Protein AF-A0A1M3FFR6-F1 (afdb_monomer_lite)

Radius of gyration: 24.81 Å; chains: 1; bounding box: 78×22×63 Å

Foldseek 3Di:
DPDPPVVPPVVVVVVVVVVVVVVVVVVVCVLFAKDKDKDDFLAWEADPQLFKIKTKDWFAPQKDAKEKDFPDDDPAETEIIIMIIHGRDDGPGGGDIHIDMDGDPDRCPNHFYAYPVRHTRYYDNDPVRCVVCVVSRPPPPD

Secondary structure (DSSP, 8-state):
--SSSTHHHHHHHHHHHHHHHHHHHHHHHHHTSPEEEEE--SEEEE-TTS-EEEEEEEE-TTPEEEEEEEEEE-SSEEEEEEEEEEPSS--S---EEEEEEEE-SS--TTPEEE-TT-PBPPB-S-HHHHHHSGGGGTTT--

Structure (mmCIF, N/CA/C/O backbone):
data_AF-A0A1M3FFR6-F1
#
_entry.id   AF-A0A1M3FFR6-F1
#
loop_
_atom_site.g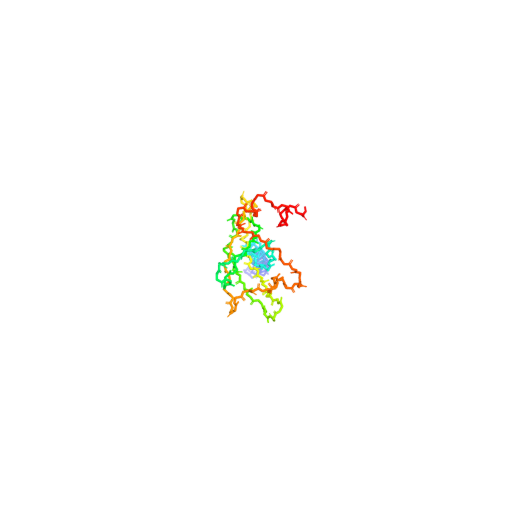roup_PDB
_atom_site.id
_atom_site.type_symbol
_atom_site.label_atom_id
_atom_site.label_alt_id
_atom_site.label_comp_id
_atom_site.label_asym_id
_atom_site.label_entity_id
_atom_site.label_seq_id
_atom_site.pdbx_PDB_ins_code
_atom_site.Cartn_x
_atom_site.Cartn_y
_atom_site.Cartn_z
_atom_site.occupancy
_atom_site.B_iso_or_equiv
_atom_site.auth_seq_id
_atom_site.auth_comp_id
_atom_site.auth_asym_id
_atom_site.auth_atom_id
_atom_site.pdbx_PDB_model_num
ATOM 1 N N . MET A 1 1 ? 61.812 -4.094 -43.344 1.00 48.12 1 MET A N 1
ATOM 2 C CA . MET A 1 1 ? 61.531 -3.435 -42.048 1.00 48.12 1 MET A CA 1
ATOM 3 C C . MET A 1 1 ? 60.168 -2.756 -42.155 1.00 48.12 1 MET A C 1
ATOM 5 O O . MET A 1 1 ? 60.128 -1.572 -42.420 1.00 48.12 1 MET A O 1
ATOM 9 N N . GLU A 1 2 ? 59.050 -3.478 -42.028 1.00 54.50 2 GLU A N 1
ATOM 10 C CA . GLU A 1 2 ? 57.728 -2.882 -42.350 1.00 54.50 2 GLU A CA 1
ATOM 11 C C . GLU A 1 2 ? 56.556 -3.431 -41.520 1.00 54.50 2 GLU A C 1
ATOM 13 O O . GLU A 1 2 ? 55.398 -3.183 -41.817 1.00 54.50 2 GLU A O 1
ATOM 18 N N . ALA A 1 3 ? 56.827 -4.152 -40.428 1.00 52.66 3 ALA A N 1
ATOM 19 C CA . ALA A 1 3 ? 55.771 -4.784 -39.626 1.00 52.66 3 ALA A CA 1
ATOM 20 C C . ALA A 1 3 ? 55.415 -4.031 -38.326 1.00 52.66 3 ALA A C 1
ATOM 22 O O . ALA A 1 3 ? 54.527 -4.454 -37.590 1.00 52.66 3 ALA A O 1
ATOM 23 N N . ARG A 1 4 ? 56.104 -2.928 -37.990 1.00 55.12 4 ARG A N 1
ATOM 24 C CA . ARG A 1 4 ? 55.929 -2.248 -36.684 1.00 55.12 4 ARG A CA 1
ATOM 25 C C . ARG A 1 4 ? 54.933 -1.083 -36.691 1.00 55.12 4 ARG A C 1
ATOM 27 O O . ARG A 1 4 ? 54.521 -0.656 -35.614 1.00 55.12 4 ARG A O 1
ATOM 34 N N . THR A 1 5 ? 54.513 -0.596 -37.857 1.00 53.06 5 THR A N 1
ATOM 35 C CA . THR A 1 5 ? 53.685 0.620 -37.960 1.00 53.06 5 THR A CA 1
ATOM 36 C C . THR A 1 5 ? 52.185 0.329 -37.839 1.00 53.06 5 THR A C 1
ATOM 38 O O . THR A 1 5 ? 51.467 1.092 -37.199 1.00 53.06 5 THR A O 1
ATOM 41 N N . ALA A 1 6 ? 51.713 -0.827 -38.320 1.00 51.66 6 ALA A N 1
ATOM 42 C CA . ALA A 1 6 ? 50.296 -1.213 -38.250 1.00 51.66 6 ALA A CA 1
ATOM 43 C C . ALA A 1 6 ? 49.781 -1.433 -36.810 1.00 51.66 6 ALA A C 1
ATOM 45 O O . ALA A 1 6 ? 48.597 -1.269 -36.524 1.00 51.66 6 ALA A O 1
ATOM 46 N N . ARG A 1 7 ? 50.676 -1.755 -35.866 1.00 51.31 7 ARG A N 1
ATOM 47 C CA . ARG A 1 7 ? 50.317 -2.046 -34.467 1.00 51.31 7 ARG A CA 1
ATOM 48 C C . ARG A 1 7 ? 50.012 -0.802 -33.626 1.00 51.31 7 ARG A C 1
ATOM 50 O O . ARG A 1 7 ? 49.394 -0.936 -32.577 1.00 51.31 7 ARG A O 1
ATOM 57 N N . ARG A 1 8 ? 50.436 0.396 -34.054 1.00 54.03 8 ARG A N 1
ATOM 58 C CA . ARG A 1 8 ? 50.306 1.630 -33.251 1.00 54.03 8 ARG A CA 1
ATOM 59 C C . ARG A 1 8 ? 48.961 2.347 -33.411 1.00 54.03 8 ARG A C 1
ATOM 61 O O . ARG A 1 8 ? 48.589 3.100 -32.521 1.00 54.03 8 ARG A O 1
ATOM 68 N N . VAL A 1 9 ? 48.217 2.079 -34.486 1.00 54.66 9 VAL A N 1
ATOM 69 C CA . VAL A 1 9 ? 46.914 2.725 -34.763 1.00 54.66 9 VAL A CA 1
ATOM 70 C C . VAL A 1 9 ? 45.723 1.829 -34.393 1.00 54.66 9 VAL A C 1
ATOM 72 O O . VAL A 1 9 ? 44.650 2.328 -34.073 1.00 54.66 9 VAL A O 1
ATOM 75 N N . ALA A 1 10 ? 45.905 0.507 -34.340 1.00 58.41 10 ALA A N 1
ATOM 76 C CA . ALA A 1 10 ? 44.823 -0.427 -34.006 1.00 58.41 10 ALA A CA 1
ATOM 77 C C . ALA A 1 10 ? 44.393 -0.377 -32.524 1.00 58.41 10 ALA A C 1
ATOM 79 O O . ALA A 1 10 ? 43.218 -0.549 -32.210 1.00 58.41 10 ALA A O 1
ATOM 80 N N . ILE A 1 11 ? 45.334 -0.111 -31.611 1.00 61.62 11 ILE A N 1
ATOM 81 C CA . ILE A 1 11 ? 45.085 -0.069 -30.161 1.00 61.62 11 ILE A CA 1
ATOM 82 C C . ILE A 1 11 ? 44.101 1.052 -29.761 1.00 61.62 11 ILE A C 1
ATOM 84 O O . ILE A 1 11 ? 43.148 0.748 -29.042 1.00 61.62 11 ILE A O 1
ATOM 88 N N . PRO A 1 12 ? 44.245 2.316 -30.216 1.00 74.00 12 PRO A N 1
ATOM 89 C CA . PRO A 1 12 ? 43.303 3.370 -29.835 1.00 74.00 12 PRO A CA 1
ATOM 90 C C . PRO A 1 12 ? 41.895 3.148 -30.402 1.00 74.00 12 PRO A C 1
ATOM 92 O O . PRO A 1 12 ? 40.921 3.401 -29.701 1.00 74.00 12 PRO A O 1
ATOM 95 N N . VAL A 1 13 ? 41.761 2.619 -31.624 1.00 77.19 13 VAL A N 1
ATOM 96 C CA . VAL A 1 13 ? 40.439 2.349 -32.220 1.00 77.19 13 VAL A CA 1
ATOM 97 C C . VAL A 1 13 ? 39.713 1.235 -31.465 1.00 77.19 13 VAL A C 1
ATOM 99 O O . VAL A 1 13 ? 38.544 1.393 -31.119 1.00 77.19 13 VAL A O 1
ATOM 102 N N . ALA A 1 14 ? 40.406 0.138 -31.142 1.00 81.88 14 ALA A N 1
ATOM 103 C CA . ALA A 1 14 ? 39.824 -0.948 -30.356 1.00 81.88 14 ALA A CA 1
ATOM 104 C C . ALA A 1 14 ? 39.381 -0.478 -28.957 1.00 81.88 14 ALA A C 1
ATOM 106 O O . ALA A 1 14 ? 38.317 -0.880 -28.490 1.00 81.88 14 ALA A O 1
ATOM 107 N N . LEU A 1 15 ? 40.147 0.415 -28.315 1.00 86.31 15 LEU A N 1
ATOM 108 C CA . LEU A 1 15 ? 39.775 1.012 -27.027 1.00 86.31 15 LEU A CA 1
ATOM 109 C C . LEU A 1 15 ? 38.537 1.911 -27.127 1.00 86.31 15 LEU A C 1
ATOM 111 O O . LEU A 1 15 ? 37.658 1.813 -26.275 1.00 86.31 15 LEU A O 1
ATOM 115 N N . VAL A 1 16 ? 38.434 2.748 -28.165 1.00 88.38 16 VAL A N 1
ATOM 116 C CA . VAL A 1 16 ? 37.254 3.605 -28.379 1.00 88.38 16 VAL A CA 1
ATOM 117 C C . VAL A 1 16 ? 36.001 2.760 -28.606 1.00 88.38 16 VAL A C 1
ATOM 119 O O . VAL A 1 16 ? 34.967 3.028 -27.997 1.00 88.38 16 VAL A O 1
ATOM 122 N N . VAL A 1 17 ? 36.092 1.706 -29.424 1.00 90.31 17 VAL A N 1
ATOM 123 C CA . VAL A 1 17 ? 34.966 0.789 -29.664 1.00 90.31 17 VAL A CA 1
ATOM 124 C C . VAL A 1 17 ? 34.577 0.048 -28.384 1.00 90.31 17 VAL A C 1
ATOM 126 O O . VAL A 1 17 ? 33.396 0.003 -28.045 1.00 90.31 17 VAL A O 1
ATOM 129 N N . ALA A 1 18 ? 35.546 -0.490 -27.637 1.00 92.38 18 ALA A N 1
ATOM 130 C CA . ALA A 1 18 ? 35.274 -1.177 -26.376 1.00 92.38 18 ALA A CA 1
ATOM 131 C C . ALA A 1 18 ? 34.612 -0.249 -25.344 1.00 92.38 18 ALA A C 1
ATOM 133 O O . ALA A 1 18 ? 33.644 -0.646 -24.696 1.00 92.38 18 ALA A O 1
ATOM 134 N N . LEU A 1 19 ? 35.077 1.001 -25.231 1.00 93.88 19 LEU A N 1
ATOM 135 C CA . LEU A 1 19 ? 34.473 2.001 -24.353 1.00 93.88 19 LEU A CA 1
ATOM 136 C C . LEU A 1 19 ? 33.044 2.345 -24.791 1.00 93.88 19 LEU A C 1
ATOM 138 O O . LEU A 1 19 ? 32.148 2.385 -23.952 1.00 93.88 19 LEU A O 1
ATOM 142 N N . ALA A 1 20 ? 32.807 2.543 -26.090 1.00 92.44 20 ALA A N 1
ATOM 143 C CA . ALA A 1 20 ? 31.473 2.823 -26.619 1.00 92.44 20 ALA A CA 1
ATOM 144 C C . ALA A 1 20 ? 30.491 1.672 -26.343 1.00 92.44 20 ALA A C 1
ATOM 146 O O . ALA A 1 20 ? 29.361 1.918 -25.925 1.00 92.44 20 ALA A O 1
ATOM 147 N N . LEU A 1 21 ? 30.926 0.417 -26.503 1.00 95.38 21 LEU A N 1
ATOM 148 C CA . LEU A 1 21 ? 30.116 -0.758 -26.169 1.00 95.38 21 LEU A CA 1
ATOM 149 C C . LEU A 1 21 ? 29.849 -0.865 -24.664 1.00 95.38 21 LEU A C 1
ATOM 151 O O . LEU A 1 21 ? 28.718 -1.145 -24.273 1.00 95.38 21 LEU A O 1
ATOM 155 N N . ALA A 1 22 ? 30.851 -0.606 -23.819 1.00 93.19 22 ALA A N 1
ATOM 156 C CA . ALA A 1 22 ? 30.684 -0.617 -22.367 1.00 93.19 22 ALA A CA 1
ATOM 157 C C . ALA A 1 22 ? 29.690 0.459 -21.901 1.00 93.19 22 ALA A C 1
ATOM 159 O O . ALA A 1 22 ? 28.788 0.168 -21.116 1.00 93.19 22 ALA A O 1
ATOM 160 N N . LEU A 1 23 ? 29.800 1.682 -22.433 1.00 92.44 23 LEU A N 1
ATOM 161 C CA . LEU A 1 23 ? 28.862 2.771 -22.154 1.00 92.44 23 LEU A CA 1
ATOM 162 C C . LEU A 1 23 ? 27.458 2.463 -22.686 1.00 92.44 23 LEU A C 1
ATOM 164 O O . LEU A 1 23 ? 26.477 2.710 -21.989 1.00 92.44 23 LEU A O 1
ATOM 168 N N . GLY A 1 24 ? 27.354 1.880 -23.883 1.00 90.12 24 GLY A N 1
ATOM 169 C CA . GLY A 1 24 ? 26.084 1.451 -24.467 1.00 90.12 24 GLY A CA 1
ATOM 170 C C . GLY A 1 24 ? 25.389 0.377 -23.629 1.00 90.12 24 GLY A C 1
ATOM 171 O O . GLY A 1 24 ? 24.209 0.513 -23.311 1.00 90.12 24 GLY A O 1
ATOM 172 N N . ALA A 1 25 ? 26.123 -0.655 -23.205 1.00 90.25 25 ALA A N 1
ATOM 173 C CA . ALA A 1 25 ? 25.610 -1.707 -22.330 1.00 90.25 25 ALA A CA 1
ATOM 174 C C . ALA A 1 25 ? 25.190 -1.157 -20.958 1.00 90.25 25 ALA A C 1
ATOM 176 O O . ALA A 1 25 ? 24.125 -1.512 -20.453 1.00 90.25 25 ALA A O 1
ATOM 177 N N . TRP A 1 26 ? 25.984 -0.249 -20.382 1.00 88.56 26 TRP A N 1
ATOM 178 C CA . TRP A 1 26 ? 25.660 0.426 -19.127 1.00 88.56 26 TRP A CA 1
ATOM 179 C C . TRP A 1 26 ? 24.380 1.265 -19.248 1.00 88.56 26 TRP A C 1
ATOM 181 O O . TRP A 1 26 ? 23.456 1.094 -18.452 1.00 88.56 26 TRP A O 1
ATOM 191 N N . ALA A 1 27 ? 24.273 2.113 -20.275 1.00 84.75 27 ALA A N 1
ATOM 192 C CA . ALA A 1 27 ? 23.093 2.945 -20.510 1.00 84.75 27 ALA A CA 1
ATOM 193 C C . ALA A 1 27 ? 21.835 2.094 -20.742 1.00 84.75 27 ALA A C 1
ATOM 195 O O . ALA A 1 27 ? 20.773 2.375 -20.186 1.00 84.75 27 ALA A O 1
ATOM 196 N N . PHE A 1 28 ? 21.965 1.014 -21.512 1.00 83.12 28 PHE A N 1
ATOM 197 C CA . PHE A 1 28 ? 20.886 0.070 -21.770 1.00 83.12 28 PHE A CA 1
ATOM 198 C C . PHE A 1 28 ? 20.418 -0.656 -20.505 1.00 83.12 28 PHE A C 1
ATOM 200 O O . PHE A 1 28 ? 19.215 -0.798 -20.284 1.00 83.12 28 PHE A O 1
ATOM 207 N N . TRP A 1 29 ? 21.352 -1.087 -19.655 1.00 80.25 29 TRP A N 1
ATOM 208 C CA . TRP A 1 29 ? 21.036 -1.733 -18.383 1.00 80.25 29 TRP A CA 1
ATOM 209 C C . TRP A 1 29 ? 20.266 -0.797 -17.445 1.00 80.25 29 TRP A C 1
ATOM 211 O O . TRP A 1 29 ? 19.231 -1.180 -16.897 1.00 80.25 29 TRP A O 1
ATOM 221 N N . HIS A 1 30 ? 20.713 0.453 -17.300 1.00 76.94 30 HIS A N 1
ATOM 222 C CA . HIS A 1 30 ? 20.016 1.449 -16.474 1.00 76.94 30 HIS A CA 1
ATOM 223 C C . HIS A 1 30 ? 18.645 1.823 -17.032 1.00 76.94 30 HIS A C 1
ATOM 225 O O . HIS A 1 30 ? 17.684 1.922 -16.272 1.00 76.94 30 HIS A O 1
ATOM 231 N N . ALA A 1 31 ? 18.516 1.944 -18.356 1.00 75.62 31 ALA A N 1
ATOM 232 C CA . ALA A 1 31 ? 17.227 2.184 -19.004 1.00 75.62 31 ALA A CA 1
ATOM 233 C C . ALA A 1 31 ? 16.225 1.037 -18.776 1.00 75.62 31 ALA A C 1
ATOM 235 O O . ALA A 1 31 ? 15.016 1.260 -18.814 1.00 75.62 31 ALA A O 1
ATOM 236 N N . ARG A 1 32 ? 16.720 -0.183 -18.521 1.00 80.31 32 ARG A N 1
ATOM 237 C CA . ARG A 1 32 ? 15.908 -1.387 -18.295 1.00 80.31 32 ARG A CA 1
ATOM 238 C C . ARG A 1 32 ? 15.793 -1.827 -16.837 1.00 80.31 32 ARG A C 1
ATOM 240 O O . ARG A 1 32 ? 15.164 -2.847 -16.557 1.00 80.31 32 ARG A O 1
ATOM 247 N N . SER A 1 33 ? 16.366 -1.077 -15.904 1.00 81.31 33 SER A N 1
ATOM 248 C CA . SER A 1 33 ? 16.323 -1.444 -14.492 1.00 81.31 33 SER A CA 1
ATOM 249 C C . SER A 1 33 ? 14.953 -1.101 -13.885 1.00 81.31 33 SER A C 1
ATOM 251 O O . SER A 1 33 ? 14.455 0.007 -14.103 1.00 81.31 33 SER A O 1
ATOM 253 N N . PRO A 1 34 ? 14.323 -2.018 -13.124 1.00 85.62 34 PRO A N 1
ATOM 254 C CA . PRO A 1 34 ? 13.080 -1.726 -12.420 1.00 85.62 34 PRO A CA 1
ATOM 255 C C . PRO A 1 34 ? 13.246 -0.526 -11.488 1.00 85.62 34 PRO A C 1
ATOM 257 O O . PRO A 1 34 ? 14.241 -0.422 -10.768 1.00 85.62 34 PRO A O 1
ATOM 260 N N . ARG A 1 35 ? 12.253 0.361 -11.459 1.00 86.31 35 ARG A N 1
ATOM 261 C CA . ARG A 1 35 ? 12.241 1.501 -10.541 1.00 86.31 35 ARG A CA 1
ATOM 262 C C . ARG A 1 35 ? 11.453 1.136 -9.305 1.00 86.31 35 ARG A C 1
ATOM 264 O O . ARG A 1 35 ? 10.306 0.718 -9.405 1.00 86.31 35 ARG A O 1
ATOM 271 N N . THR A 1 36 ? 12.083 1.297 -8.148 1.00 89.81 36 THR A N 1
ATOM 272 C CA . THR A 1 36 ? 11.422 1.102 -6.860 1.00 89.81 36 THR A CA 1
ATOM 273 C C . THR A 1 36 ? 11.231 2.446 -6.181 1.00 89.81 36 THR A C 1
ATOM 275 O O . THR A 1 36 ? 12.205 3.171 -5.988 1.00 89.81 36 THR A O 1
ATOM 278 N N . SER A 1 37 ? 10.001 2.769 -5.801 1.00 89.56 37 SER A N 1
ATOM 279 C CA . SER A 1 37 ? 9.656 4.021 -5.128 1.00 89.56 37 SER A CA 1
ATOM 280 C C . SER A 1 37 ? 8.702 3.780 -3.966 1.00 89.56 37 SER A C 1
ATOM 282 O O . SER A 1 37 ? 7.980 2.783 -3.922 1.00 89.56 37 SER A O 1
ATOM 284 N N . TRP A 1 38 ? 8.715 4.711 -3.016 1.00 90.69 38 TRP A N 1
ATOM 285 C CA . TRP A 1 38 ? 7.677 4.807 -1.999 1.00 90.69 38 TRP A CA 1
ATOM 286 C C . TRP A 1 38 ? 6.491 5.568 -2.580 1.00 90.69 38 TRP A C 1
ATOM 288 O O . TRP A 1 38 ? 6.685 6.573 -3.264 1.00 90.69 38 TRP A O 1
ATOM 298 N N . VAL A 1 39 ? 5.289 5.068 -2.331 1.00 90.88 39 VAL A N 1
ATOM 299 C CA . VAL A 1 39 ? 4.027 5.655 -2.775 1.00 90.88 39 VAL A CA 1
ATOM 300 C C . VAL A 1 39 ? 3.090 5.789 -1.582 1.00 90.88 39 VAL A C 1
ATOM 302 O O . VAL A 1 39 ? 3.160 5.017 -0.619 1.00 90.88 39 VAL A O 1
ATOM 305 N N . VAL A 1 40 ? 2.261 6.824 -1.632 1.00 91.88 40 VAL A N 1
ATOM 306 C CA . VAL A 1 40 ? 1.243 7.092 -0.620 1.00 91.88 40 VAL A CA 1
ATOM 307 C C . VAL A 1 40 ? 0.011 6.262 -0.975 1.00 91.88 40 VAL A C 1
ATOM 309 O O . VAL A 1 40 ? -0.445 6.357 -2.114 1.00 91.88 40 VAL A O 1
ATOM 312 N N . PRO A 1 41 ? -0.522 5.445 -0.052 1.00 93.62 41 PRO A N 1
ATOM 313 C CA . PRO A 1 41 ? -1.788 4.765 -0.281 1.00 93.62 41 PRO A CA 1
ATOM 314 C C . PRO A 1 41 ? -2.902 5.766 -0.585 1.00 93.62 41 PRO A C 1
ATOM 316 O O . PRO A 1 41 ? -3.033 6.787 0.086 1.00 93.62 41 PRO A O 1
ATOM 319 N N . ALA A 1 42 ? -3.735 5.432 -1.561 1.00 94.25 42 ALA A N 1
ATOM 320 C CA . ALA A 1 42 ? -4.931 6.184 -1.907 1.00 94.25 42 ALA A CA 1
ATOM 321 C C . ALA A 1 42 ? -5.991 6.120 -0.798 1.00 94.25 42 ALA A C 1
ATOM 323 O O . ALA A 1 42 ? -6.675 7.105 -0.524 1.00 94.25 42 ALA A O 1
ATOM 324 N N . ALA A 1 43 ? -6.132 4.950 -0.174 1.00 96.38 43 ALA A N 1
ATOM 325 C CA . ALA A 1 43 ? -7.089 4.700 0.893 1.00 96.38 43 ALA A CA 1
ATOM 326 C C . ALA A 1 43 ? -6.660 3.499 1.742 1.00 96.38 43 ALA A C 1
ATOM 328 O O . ALA A 1 43 ? -5.714 2.782 1.400 1.00 96.38 43 ALA A O 1
ATOM 329 N N . TYR A 1 44 ? -7.396 3.240 2.819 1.00 97.00 44 TYR A N 1
ATOM 330 C CA . TYR A 1 44 ? -7.280 1.996 3.574 1.00 97.00 44 TYR A CA 1
ATOM 331 C C . TYR A 1 44 ? -8.641 1.485 4.047 1.00 97.00 44 TYR A C 1
ATOM 333 O O . TYR A 1 44 ? -9.546 2.274 4.296 1.00 97.00 44 TYR A O 1
ATOM 341 N N . SER A 1 45 ? -8.768 0.176 4.236 1.00 97.25 45 SER A N 1
ATOM 342 C CA . SER A 1 45 ? -9.811 -0.419 5.075 1.00 97.25 45 SER A CA 1
ATOM 343 C C . SER A 1 45 ? -9.178 -1.122 6.271 1.00 97.25 45 SER A C 1
ATOM 345 O O . SER A 1 45 ? -7.955 -1.276 6.349 1.00 97.25 45 SER A O 1
ATOM 347 N N . ILE A 1 46 ? -10.012 -1.508 7.230 1.00 97.19 46 ILE A N 1
ATOM 348 C CA . ILE A 1 46 ? -9.582 -2.175 8.449 1.00 97.19 46 ILE A CA 1
ATOM 349 C C . ILE A 1 46 ? -10.367 -3.464 8.659 1.00 97.19 46 ILE A C 1
ATOM 351 O O . ILE A 1 46 ? -11.578 -3.514 8.438 1.00 97.19 46 ILE A O 1
ATOM 355 N N . SER A 1 47 ? -9.669 -4.509 9.090 1.00 96.88 47 SER A N 1
ATOM 356 C CA . SER A 1 47 ? -10.281 -5.770 9.486 1.00 96.88 47 SER A CA 1
ATOM 357 C C . SER A 1 47 ? -11.175 -5.603 10.719 1.00 96.88 47 SER A C 1
ATOM 359 O O . SER A 1 47 ? -11.008 -4.687 11.523 1.00 96.88 47 SER A O 1
ATOM 361 N N . ALA A 1 48 ? -12.121 -6.526 10.905 1.00 95.75 48 ALA A N 1
ATOM 362 C CA . ALA A 1 48 ? -13.081 -6.464 12.011 1.00 95.75 48 ALA A CA 1
ATOM 363 C C . ALA A 1 48 ? -12.427 -6.506 13.408 1.00 95.75 48 ALA A C 1
ATOM 365 O O . ALA A 1 48 ? -12.977 -5.964 14.360 1.00 95.75 48 ALA A O 1
ATOM 366 N N . ASP A 1 49 ? -11.253 -7.130 13.532 1.00 95.38 49 ASP A N 1
ATOM 367 C CA . ASP A 1 49 ? -10.455 -7.174 14.764 1.00 95.38 49 ASP A CA 1
ATOM 368 C C . ASP A 1 49 ? -9.591 -5.914 14.978 1.00 95.38 49 ASP A C 1
ATOM 370 O O . ASP A 1 49 ? -8.926 -5.774 16.004 1.00 95.38 49 ASP A O 1
ATOM 374 N N . GLY A 1 50 ? -9.574 -4.995 14.010 1.00 96.31 50 GLY A N 1
ATOM 375 C CA . GLY A 1 50 ? -8.767 -3.782 14.033 1.00 96.31 50 GLY A CA 1
ATOM 376 C C . GLY A 1 50 ? -7.267 -4.003 13.818 1.00 96.31 50 GLY A C 1
ATOM 377 O O . GLY A 1 50 ? -6.507 -3.034 13.841 1.00 96.31 50 GLY A O 1
ATOM 378 N N . GLY A 1 51 ? -6.819 -5.250 13.664 1.00 96.31 51 GLY A N 1
ATOM 379 C CA . GLY A 1 51 ? -5.405 -5.625 13.674 1.00 96.31 51 GLY A CA 1
ATOM 380 C C . GLY A 1 51 ? -4.721 -5.551 12.312 1.00 96.31 51 GLY A C 1
ATOM 381 O O . GLY A 1 51 ? -3.494 -5.537 12.252 1.00 96.31 51 GLY A O 1
ATOM 382 N N . THR A 1 52 ? -5.484 -5.485 11.222 1.00 97.25 52 THR A N 1
ATOM 383 C CA . THR A 1 52 ? -4.955 -5.477 9.855 1.00 97.25 52 THR A CA 1
ATOM 384 C C . THR A 1 52 ? -5.532 -4.306 9.077 1.00 97.25 52 THR A C 1
ATOM 386 O O . THR A 1 52 ? -6.746 -4.105 9.048 1.00 97.25 52 THR A O 1
ATOM 389 N N . LEU A 1 53 ? -4.655 -3.536 8.434 1.00 96.69 53 LEU A N 1
ATOM 390 C CA . LEU A 1 53 ? -5.050 -2.539 7.446 1.00 96.69 53 LEU A CA 1
ATOM 391 C C . LEU A 1 53 ? -4.865 -3.123 6.053 1.00 96.69 53 LEU A C 1
ATOM 393 O O . LEU A 1 53 ? -3.778 -3.607 5.741 1.00 96.69 53 LEU A O 1
ATOM 397 N N . THR A 1 54 ? -5.878 -3.001 5.206 1.00 96.81 54 THR A N 1
ATOM 398 C CA . THR A 1 54 ? -5.730 -3.235 3.769 1.00 96.81 54 THR A CA 1
ATOM 399 C C . THR A 1 54 ? -5.537 -1.884 3.099 1.00 96.81 54 THR A C 1
ATOM 401 O O . THR A 1 54 ? -6.442 -1.053 3.090 1.00 96.81 54 THR A O 1
ATOM 404 N N . LEU A 1 55 ? -4.343 -1.641 2.569 1.00 95.88 55 LEU A N 1
ATOM 405 C CA . LEU A 1 55 ? -3.982 -0.416 1.865 1.00 95.88 55 LEU A CA 1
ATOM 406 C C . LEU A 1 55 ? -4.325 -0.541 0.380 1.00 95.88 55 LEU A C 1
ATOM 408 O O . LEU A 1 55 ? -4.024 -1.556 -0.251 1.00 95.88 55 LEU A O 1
ATOM 412 N N . TYR A 1 56 ? -4.911 0.517 -0.172 1.00 94.88 56 TYR A N 1
ATOM 413 C CA . TYR A 1 56 ? -5.346 0.607 -1.561 1.00 94.88 56 TYR A CA 1
ATOM 414 C C . TYR A 1 56 ? -4.511 1.624 -2.320 1.00 94.88 56 TYR A C 1
ATOM 416 O O . TYR A 1 56 ? -4.218 2.699 -1.798 1.00 94.88 56 TYR A O 1
ATOM 424 N N . ASP A 1 57 ? -4.150 1.310 -3.560 1.00 93.81 57 ASP A N 1
ATOM 425 C CA . ASP A 1 57 ? -3.372 2.213 -4.404 1.00 93.81 57 ASP A CA 1
ATOM 426 C C . ASP A 1 57 ? -3.576 1.907 -5.895 1.00 93.81 57 ASP A C 1
ATOM 428 O O . ASP A 1 57 ? -3.808 0.762 -6.284 1.00 93.81 57 ASP A O 1
ATOM 432 N N . TRP A 1 58 ? -3.483 2.932 -6.740 1.00 91.19 58 TRP A N 1
ATOM 433 C CA . TRP A 1 58 ? -3.714 2.832 -8.179 1.00 91.19 58 TRP A CA 1
ATOM 434 C C . TRP A 1 58 ? -2.400 2.756 -8.944 1.00 91.19 58 TRP A C 1
ATOM 436 O O . TRP A 1 58 ? -1.549 3.647 -8.864 1.00 91.19 58 TRP A O 1
ATOM 446 N N . GLY A 1 59 ? -2.229 1.701 -9.730 1.00 89.69 59 GLY A N 1
ATOM 447 C CA . GLY A 1 59 ? -1.006 1.452 -10.481 1.00 89.69 59 GLY A CA 1
ATOM 448 C C . GLY A 1 59 ? -1.252 0.847 -11.848 1.00 89.69 59 GLY A C 1
ATOM 449 O O . GLY A 1 59 ? -2.358 0.878 -12.386 1.00 89.69 59 GLY A O 1
ATOM 450 N N . GLY A 1 60 ? -0.190 0.321 -12.438 1.00 89.75 60 GLY A N 1
ATOM 451 C CA . GLY A 1 60 ? -0.272 -0.453 -13.663 1.00 89.75 60 GLY A CA 1
ATOM 452 C C . GLY A 1 60 ? -0.347 -1.952 -13.381 1.00 89.75 60 GLY A C 1
ATOM 453 O O . GLY A 1 60 ? 0.100 -2.424 -12.338 1.00 89.75 60 GLY A O 1
ATOM 454 N N . ALA A 1 61 ? -0.869 -2.726 -14.333 1.00 88.62 61 ALA A N 1
ATOM 455 C CA . ALA A 1 61 ? -0.922 -4.191 -14.228 1.00 88.62 61 ALA A CA 1
ATOM 456 C C . ALA A 1 61 ? 0.467 -4.852 -14.174 1.00 88.62 61 ALA A C 1
ATOM 458 O O . ALA A 1 61 ? 0.602 -5.981 -13.715 1.00 88.62 61 ALA A O 1
ATOM 459 N N . CYS A 1 62 ? 1.493 -4.169 -14.686 1.00 87.12 62 CYS A N 1
ATOM 460 C CA . CYS A 1 62 ? 2.873 -4.645 -14.671 1.00 87.12 62 CYS A CA 1
ATOM 461 C C . CYS A 1 62 ? 3.599 -4.337 -13.354 1.00 87.12 62 CYS A C 1
ATOM 463 O O . CYS A 1 62 ? 4.726 -4.804 -13.170 1.00 87.12 62 CYS A O 1
ATOM 465 N N . ASP A 1 63 ? 2.984 -3.572 -12.446 1.00 85.75 63 ASP A N 1
ATOM 466 C CA . ASP A 1 63 ? 3.573 -3.291 -11.143 1.00 85.75 63 ASP A CA 1
ATOM 467 C C . ASP A 1 63 ? 3.740 -4.604 -10.372 1.00 85.75 63 ASP A C 1
ATOM 469 O O . ASP A 1 63 ? 2.834 -5.435 -10.285 1.00 85.75 63 ASP A O 1
ATOM 473 N N . LYS A 1 64 ? 4.940 -4.817 -9.828 1.00 79.12 64 LYS A N 1
ATOM 474 C CA . LYS A 1 64 ? 5.208 -5.951 -8.937 1.00 79.12 64 LYS A CA 1
ATOM 475 C C . LYS A 1 64 ? 4.416 -5.792 -7.636 1.00 79.12 64 LYS A C 1
ATOM 477 O O . LYS A 1 64 ? 4.082 -4.655 -7.294 1.00 79.12 64 LYS A O 1
ATOM 482 N N . PRO A 1 65 ? 4.181 -6.893 -6.887 1.00 62.38 65 PRO A N 1
ATOM 483 C CA . PRO A 1 65 ? 3.427 -6.846 -5.641 1.00 62.38 65 PRO A CA 1
ATOM 484 C C . PRO A 1 65 ? 3.934 -5.716 -4.752 1.00 62.38 65 PRO A C 1
ATOM 486 O O . PRO A 1 65 ? 5.121 -5.645 -4.418 1.00 62.38 65 PRO A O 1
ATOM 489 N N . LEU A 1 66 ? 3.014 -4.813 -4.433 1.00 77.88 66 LEU A N 1
ATOM 490 C CA . LEU A 1 66 ? 3.241 -3.746 -3.483 1.00 77.88 66 LEU A CA 1
ATOM 491 C C . LEU A 1 66 ? 3.549 -4.387 -2.124 1.00 77.88 66 LEU A C 1
ATOM 493 O O . LEU A 1 66 ? 2.856 -5.302 -1.686 1.00 77.88 66 LEU A O 1
ATOM 497 N N . SER A 1 67 ? 4.595 -3.916 -1.453 1.00 87.81 67 SER A N 1
ATOM 498 C CA . SER A 1 67 ? 4.828 -4.260 -0.049 1.00 87.81 67 SER A CA 1
ATOM 499 C C . SER A 1 67 ? 4.460 -3.067 0.817 1.00 87.81 67 SER A C 1
ATOM 501 O O . SER A 1 67 ? 4.878 -1.948 0.512 1.00 87.81 67 SER A O 1
ATOM 503 N N . ALA A 1 68 ? 3.731 -3.304 1.898 1.00 92.31 68 ALA A N 1
ATOM 504 C CA . ALA A 1 68 ? 3.374 -2.290 2.877 1.00 92.31 68 ALA A CA 1
ATOM 505 C C . ALA A 1 68 ? 4.292 -2.371 4.100 1.00 92.31 68 ALA A C 1
ATOM 507 O O . ALA A 1 68 ? 4.761 -3.447 4.473 1.00 92.31 68 ALA A O 1
ATOM 508 N N . GLN A 1 69 ? 4.540 -1.228 4.733 1.00 92.69 69 GLN A N 1
ATOM 509 C CA . GLN A 1 69 ? 5.279 -1.157 5.986 1.00 92.69 69 GLN A CA 1
ATOM 510 C C . GLN A 1 69 ? 4.645 -0.130 6.923 1.00 92.69 69 GLN A C 1
ATOM 512 O O . GLN A 1 69 ? 4.288 0.967 6.493 1.00 92.69 69 GLN A O 1
ATOM 517 N N . VAL A 1 70 ? 4.573 -0.470 8.212 1.00 94.75 70 VAL A N 1
ATOM 518 C CA . VAL A 1 70 ? 4.340 0.504 9.284 1.00 94.75 70 VAL A CA 1
ATOM 519 C C . VAL A 1 70 ? 5.661 1.204 9.588 1.00 94.75 70 VAL A C 1
ATOM 521 O O . VAL A 1 70 ? 6.628 0.557 9.991 1.00 94.75 70 VAL A O 1
ATOM 524 N N . LEU A 1 71 ? 5.711 2.515 9.371 1.00 93.31 71 LEU A N 1
ATOM 525 C CA . LEU A 1 71 ? 6.902 3.334 9.596 1.00 93.31 71 LEU A CA 1
ATOM 526 C C . LEU A 1 71 ? 7.000 3.822 11.044 1.00 93.31 71 LEU A C 1
ATOM 528 O O . LEU A 1 71 ? 8.099 3.947 11.580 1.00 93.31 71 LEU A O 1
ATOM 532 N N . GLY A 1 72 ? 5.855 4.051 11.686 1.00 92.31 72 GLY A N 1
ATOM 533 C CA . GLY A 1 72 ? 5.782 4.570 13.044 1.00 92.31 72 GLY A CA 1
ATOM 534 C C . GLY A 1 72 ? 4.398 4.384 13.652 1.00 92.31 72 GLY A C 1
ATOM 535 O O . GLY A 1 72 ? 3.395 4.269 12.947 1.00 92.31 72 GLY A O 1
ATOM 536 N N . GLN A 1 73 ? 4.342 4.332 14.981 1.00 92.62 73 GLN A N 1
ATOM 537 C CA . GLN A 1 73 ? 3.088 4.247 15.724 1.00 92.62 73 GLN A CA 1
ATOM 538 C C . GLN A 1 73 ? 3.131 5.167 16.936 1.00 92.62 73 GLN A C 1
ATOM 540 O O . GLN A 1 73 ? 4.109 5.202 17.680 1.00 92.62 73 GLN A O 1
ATOM 545 N N . SER A 1 74 ? 2.034 5.881 17.146 1.00 91.12 74 SER A N 1
ATOM 546 C CA . SER A 1 74 ? 1.776 6.708 18.318 1.00 91.12 74 SER A CA 1
ATOM 547 C C . SER A 1 74 ? 0.373 6.412 18.863 1.00 91.12 74 SER A C 1
ATOM 549 O O . SER A 1 74 ? -0.423 5.747 18.190 1.00 91.12 74 SER A O 1
ATOM 551 N N . PRO A 1 75 ? 0.020 6.927 20.054 1.00 91.94 75 PRO A N 1
ATOM 552 C CA . PRO A 1 75 ? -1.334 6.794 20.587 1.00 91.94 75 PRO A CA 1
ATOM 553 C C . PRO A 1 75 ? -2.425 7.418 19.707 1.00 91.94 75 PRO A C 1
ATOM 555 O O . PRO A 1 75 ? -3.584 7.057 19.857 1.00 91.94 75 PRO A O 1
ATOM 558 N N . ALA A 1 76 ? -2.073 8.339 18.801 1.00 94.75 76 ALA A N 1
ATOM 559 C CA . ALA A 1 76 ? -3.028 9.051 17.949 1.00 94.75 76 ALA A CA 1
ATOM 560 C C . ALA A 1 76 ? -2.970 8.636 16.470 1.00 94.75 76 ALA A C 1
ATOM 562 O O . ALA A 1 76 ? -3.901 8.925 15.716 1.00 94.75 76 ALA A O 1
ATOM 563 N N . MET A 1 77 ? -1.879 8.005 16.028 1.00 95.62 77 MET A N 1
ATOM 564 C CA . MET A 1 77 ? -1.594 7.852 14.602 1.00 95.62 77 MET A CA 1
ATOM 565 C C . MET A 1 77 ? -0.726 6.629 14.295 1.00 95.62 77 MET A C 1
ATOM 567 O O . MET A 1 77 ? 0.180 6.295 15.062 1.00 95.62 77 MET A O 1
ATOM 571 N N . VAL A 1 78 ? -0.985 6.000 13.152 1.00 97.25 78 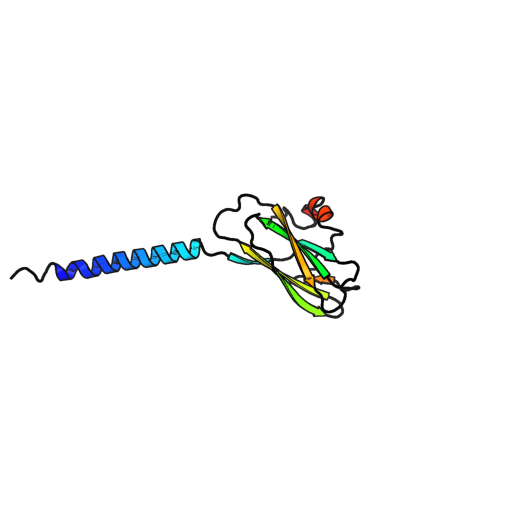VAL A N 1
ATOM 572 C CA . VAL A 1 78 ? -0.175 4.942 12.542 1.00 97.25 78 VAL A CA 1
ATOM 573 C C . VAL A 1 78 ? 0.326 5.448 11.196 1.00 97.25 78 VAL A C 1
ATOM 575 O O . VAL A 1 78 ? -0.467 5.734 10.303 1.00 97.25 78 VAL A O 1
ATOM 578 N N . GLU A 1 79 ? 1.641 5.547 11.052 1.00 96.94 79 GLU A N 1
ATOM 579 C CA . GLU A 1 79 ? 2.280 5.948 9.803 1.00 96.94 79 GLU A CA 1
ATOM 580 C C . GLU A 1 79 ? 2.549 4.710 8.945 1.00 96.94 79 GLU A C 1
ATOM 582 O O . GLU A 1 79 ? 3.187 3.755 9.403 1.00 96.94 79 GLU A O 1
ATOM 587 N N . VAL A 1 80 ? 2.091 4.727 7.695 1.00 95.75 80 VAL A N 1
ATOM 588 C CA . VAL A 1 80 ? 2.269 3.633 6.735 1.00 95.75 80 VAL A CA 1
ATOM 589 C C . VAL A 1 80 ? 2.884 4.131 5.433 1.00 95.75 80 VAL A C 1
ATOM 591 O O . VAL A 1 80 ? 2.736 5.287 5.042 1.00 95.75 80 VAL A O 1
ATOM 594 N N . ALA A 1 81 ? 3.561 3.233 4.725 1.00 92.31 81 ALA A N 1
ATOM 595 C CA . ALA A 1 81 ? 4.013 3.484 3.366 1.00 92.31 81 ALA A CA 1
ATOM 596 C C . ALA A 1 81 ? 3.907 2.229 2.504 1.00 92.31 81 ALA A C 1
ATOM 598 O O . ALA A 1 81 ? 4.115 1.107 2.976 1.00 92.31 81 ALA A O 1
ATOM 599 N N . LEU A 1 82 ? 3.631 2.439 1.218 1.00 92.62 82 LEU A N 1
ATOM 600 C CA . LEU A 1 82 ? 3.672 1.399 0.203 1.00 92.62 82 LEU A CA 1
ATOM 601 C C . LEU A 1 82 ? 4.954 1.523 -0.603 1.00 92.62 82 LEU A C 1
ATOM 603 O O . LEU A 1 82 ? 5.403 2.615 -0.947 1.00 92.62 82 LEU A O 1
ATOM 607 N N . ARG A 1 83 ? 5.543 0.383 -0.936 1.00 91.94 83 ARG A N 1
ATOM 608 C CA . ARG A 1 83 ? 6.690 0.303 -1.829 1.00 91.94 83 ARG A CA 1
ATOM 609 C C . ARG A 1 83 ? 6.246 -0.336 -3.132 1.00 91.94 83 ARG A C 1
ATOM 611 O O . ARG A 1 83 ? 5.815 -1.487 -3.144 1.00 91.94 83 ARG A O 1
ATOM 618 N N . ARG A 1 84 ? 6.400 0.405 -4.226 1.00 89.31 84 ARG A N 1
ATOM 619 C CA . ARG A 1 84 ? 6.058 -0.026 -5.581 1.00 89.31 84 ARG A CA 1
ATOM 620 C C . ARG A 1 84 ? 7.310 -0.280 -6.389 1.00 89.31 84 ARG A C 1
ATOM 622 O O . ARG A 1 84 ? 8.244 0.515 -6.347 1.00 89.31 84 ARG A O 1
ATOM 629 N N . THR A 1 85 ? 7.311 -1.378 -7.141 1.00 89.56 85 THR A N 1
ATOM 630 C CA . THR A 1 85 ? 8.346 -1.647 -8.140 1.00 89.56 85 THR A CA 1
ATOM 631 C C . THR A 1 85 ? 7.717 -1.725 -9.519 1.00 89.56 85 THR A C 1
ATOM 633 O O . THR A 1 85 ? 6.984 -2.666 -9.817 1.00 89.56 85 THR A O 1
ATOM 636 N N . VAL A 1 86 ? 8.050 -0.754 -10.362 1.00 87.19 86 VAL A N 1
ATOM 637 C CA . VAL A 1 86 ? 7.611 -0.694 -11.755 1.00 87.19 86 VAL A CA 1
ATOM 638 C C . VAL A 1 86 ? 8.721 -1.301 -12.620 1.00 87.19 86 VAL A C 1
ATOM 640 O O . VAL A 1 86 ? 9.865 -0.826 -12.559 1.00 87.19 86 VAL A O 1
ATOM 643 N N . PRO A 1 87 ? 8.459 -2.376 -13.385 1.00 86.81 87 PRO A N 1
ATOM 644 C CA . PRO A 1 87 ? 9.437 -2.904 -14.328 1.00 86.81 87 PRO A CA 1
ATOM 645 C C . PRO A 1 87 ? 9.722 -1.872 -15.422 1.00 86.81 87 PRO A C 1
ATOM 647 O O . PRO A 1 87 ? 8.915 -0.988 -15.697 1.00 86.81 87 PRO A O 1
ATOM 650 N N . ALA A 1 88 ? 10.881 -1.976 -16.066 1.00 83.19 88 ALA A N 1
ATOM 651 C CA . ALA A 1 88 ? 11.159 -1.109 -17.199 1.00 83.19 88 ALA A CA 1
ATOM 652 C C . ALA A 1 88 ? 10.279 -1.463 -18.406 1.00 83.19 88 ALA A C 1
ATOM 654 O O . ALA A 1 88 ? 10.034 -2.637 -18.684 1.00 83.19 88 ALA A O 1
ATOM 655 N N . GLY A 1 89 ? 9.863 -0.435 -19.148 1.00 82.06 89 GLY A N 1
ATOM 656 C CA . GLY A 1 89 ? 8.980 -0.556 -20.307 1.00 82.06 89 GLY A CA 1
ATOM 657 C C . GLY A 1 89 ? 7.607 0.072 -20.065 1.00 82.06 89 GLY A C 1
ATOM 658 O O . GLY A 1 89 ? 7.398 0.789 -19.090 1.00 82.06 89 GLY A O 1
ATOM 659 N N . SER A 1 90 ? 6.680 -0.168 -20.990 1.00 77.75 90 SER A N 1
ATOM 660 C CA . SER A 1 90 ? 5.295 0.297 -20.896 1.00 77.75 90 SER A CA 1
ATOM 661 C C . SER A 1 90 ? 4.408 -0.760 -20.239 1.00 77.75 90 SER A C 1
ATOM 663 O O . SER A 1 90 ? 4.373 -1.906 -20.687 1.00 77.75 90 SER A O 1
ATOM 665 N N . CYS A 1 91 ? 3.638 -0.363 -19.230 1.00 82.38 91 CYS A N 1
ATOM 666 C CA . CYS A 1 91 ? 2.505 -1.147 -18.739 1.00 82.38 91 CYS A CA 1
ATOM 667 C C . CYS A 1 91 ? 1.386 -1.130 -19.799 1.00 82.38 91 CYS A C 1
ATOM 669 O O . CYS A 1 91 ? 1.097 -0.089 -20.385 1.00 82.38 91 CYS A O 1
ATOM 671 N N . THR A 1 92 ? 0.747 -2.269 -20.057 1.00 80.56 92 THR A N 1
ATOM 672 C CA . THR A 1 92 ? -0.353 -2.377 -21.037 1.00 80.56 92 THR A CA 1
ATOM 673 C C . THR A 1 92 ? -1.705 -1.953 -20.469 1.00 80.56 92 THR A C 1
ATOM 675 O O . THR A 1 92 ? -2.574 -1.522 -21.219 1.00 80.56 92 THR A O 1
ATOM 678 N N . ALA A 1 93 ? -1.870 -2.043 -19.150 1.00 82.12 93 ALA A N 1
ATOM 679 C CA . ALA A 1 93 ? -3.032 -1.548 -18.430 1.00 82.12 93 ALA A CA 1
ATOM 680 C C . ALA A 1 93 ? -2.573 -0.614 -17.309 1.00 82.12 93 ALA A C 1
ATOM 682 O O . ALA A 1 93 ? -1.708 -0.973 -16.505 1.00 82.12 93 ALA A O 1
ATOM 683 N N . MET A 1 94 ? -3.159 0.579 -17.292 1.00 84.12 94 MET A N 1
ATOM 684 C CA . MET A 1 94 ? -3.076 1.547 -16.199 1.00 84.12 94 MET A CA 1
ATOM 685 C C . MET A 1 94 ? -4.357 1.460 -15.374 1.00 84.12 94 MET A C 1
ATOM 687 O O . MET A 1 94 ? -5.317 0.830 -15.814 1.00 84.12 94 MET A O 1
ATOM 691 N N . ALA A 1 95 ? -4.388 2.124 -14.220 1.00 86.56 95 ALA A N 1
ATOM 692 C CA . ALA A 1 95 ? -5.576 2.184 -13.369 1.00 86.56 95 ALA A CA 1
ATOM 693 C C . ALA A 1 95 ? -6.003 0.828 -12.791 1.00 86.56 95 ALA A C 1
ATOM 695 O O . ALA A 1 95 ? -7.186 0.544 -12.630 1.00 86.56 95 ALA A O 1
ATOM 696 N N . VAL A 1 96 ? -5.033 -0.018 -12.461 1.00 91.00 96 VAL A N 1
ATOM 69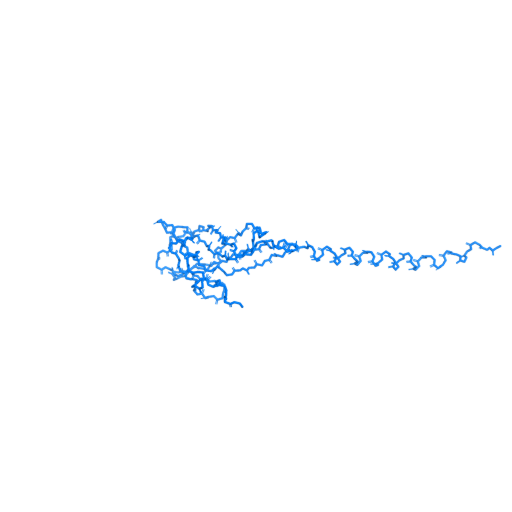7 C CA . VAL A 1 96 ? -5.278 -1.238 -11.698 1.00 91.00 96 VAL A CA 1
ATOM 698 C C . VAL A 1 96 ? -5.242 -0.895 -10.217 1.00 91.00 96 VAL A C 1
ATOM 700 O O . VAL A 1 96 ? -4.255 -0.338 -9.733 1.00 91.00 96 VAL A O 1
ATOM 703 N N . LEU A 1 97 ? -6.319 -1.229 -9.509 1.00 92.50 97 LEU A N 1
ATOM 704 C CA . LEU A 1 97 ? -6.369 -1.123 -8.059 1.00 92.50 97 LEU A CA 1
ATOM 705 C C . LEU A 1 97 ? -5.577 -2.275 -7.439 1.00 92.50 97 LEU A C 1
ATOM 707 O O . LEU A 1 97 ? -5.936 -3.444 -7.589 1.00 92.50 97 LEU A O 1
ATOM 711 N N . HIS A 1 98 ? -4.522 -1.934 -6.717 1.00 92.69 98 HIS A N 1
ATOM 712 C CA . HIS A 1 98 ? -3.738 -2.871 -5.929 1.00 92.69 98 HIS A CA 1
ATOM 713 C C . HIS A 1 98 ? -4.172 -2.831 -4.467 1.00 92.69 98 HIS A C 1
ATOM 715 O O . HIS A 1 98 ? -4.618 -1.797 -3.966 1.00 92.69 98 HIS A O 1
ATOM 721 N N . GLN A 1 99 ? -4.026 -3.967 -3.786 1.00 94.38 99 GLN A N 1
ATOM 722 C CA . GLN A 1 99 ? -4.402 -4.138 -2.384 1.00 94.38 99 GLN A CA 1
ATOM 723 C C . GLN A 1 99 ? -3.262 -4.826 -1.645 1.00 94.38 99 GLN A C 1
ATOM 725 O O . GLN A 1 99 ? -2.710 -5.808 -2.149 1.00 94.38 99 GLN A O 1
ATOM 730 N N . VAL A 1 100 ? -2.903 -4.311 -0.472 1.00 95.00 100 VAL A N 1
ATOM 731 C CA . VAL A 1 100 ? -1.852 -4.899 0.365 1.00 95.00 100 VAL A CA 1
ATOM 732 C C . VAL A 1 100 ? -2.239 -4.837 1.818 1.00 95.00 100 VAL A C 1
ATOM 734 O O . VAL A 1 100 ? -2.552 -3.766 2.333 1.00 95.00 100 VAL A O 1
ATOM 737 N N . ASP A 1 101 ? -2.113 -5.967 2.491 1.00 95.38 101 ASP A N 1
ATOM 738 C CA . ASP A 1 101 ? -2.348 -6.041 3.919 1.00 95.38 101 ASP A CA 1
ATOM 739 C C . ASP A 1 101 ? -1.091 -5.686 4.713 1.00 95.38 101 ASP A C 1
ATOM 741 O O . ASP A 1 101 ? 0.032 -6.076 4.379 1.00 95.38 101 ASP A O 1
ATOM 745 N N . VAL A 1 102 ? -1.293 -4.957 5.806 1.00 95.12 102 VAL A N 1
ATOM 746 C CA . VAL A 1 102 ? -0.279 -4.701 6.821 1.00 95.12 102 VAL A CA 1
ATOM 747 C C . VAL A 1 102 ? -0.858 -4.949 8.204 1.00 95.12 102 VAL A C 1
ATOM 749 O O . VAL A 1 102 ? -1.894 -4.403 8.585 1.00 95.12 102 VAL A O 1
ATOM 752 N N . THR A 1 103 ? -0.172 -5.785 8.974 1.00 95.62 103 THR A N 1
ATOM 753 C CA . THR A 1 103 ? -0.555 -6.087 10.351 1.00 95.62 103 THR A CA 1
ATOM 754 C C . THR A 1 103 ? -0.017 -5.017 11.292 1.00 95.62 103 THR A C 1
ATOM 756 O O . THR A 1 103 ? 1.155 -4.636 11.235 1.00 95.62 103 THR A O 1
ATOM 759 N N . LEU A 1 104 ? -0.880 -4.547 12.182 1.00 95.25 104 LEU A N 1
ATOM 760 C CA . LEU A 1 104 ? -0.545 -3.613 13.239 1.00 95.25 104 LEU A CA 1
ATOM 761 C C . LEU A 1 104 ? -0.138 -4.374 14.500 1.00 95.25 104 LEU A C 1
ATOM 763 O O . LEU A 1 104 ? -0.688 -5.422 14.824 1.00 95.25 104 LEU A O 1
ATOM 767 N N . SER A 1 105 ? 0.794 -3.812 15.267 1.00 93.19 105 SER A N 1
ATOM 768 C CA . SER A 1 105 ? 1.163 -4.384 16.571 1.00 93.19 105 SER A CA 1
ATOM 769 C C . SER A 1 105 ? 0.080 -4.190 17.637 1.00 93.19 105 SER A C 1
ATOM 771 O O . SER A 1 105 ? 0.075 -4.886 18.645 1.00 93.19 105 SER A O 1
ATOM 773 N N . LEU A 1 106 ? -0.807 -3.215 17.433 1.00 92.75 106 LEU A N 1
ATOM 774 C CA . LEU A 1 106 ? -1.977 -2.927 18.260 1.00 92.75 106 LEU A CA 1
ATOM 775 C C . LEU A 1 106 ? -3.166 -2.658 17.330 1.00 92.75 106 LEU A C 1
ATOM 777 O O . LEU A 1 106 ? -2.939 -2.065 16.271 1.00 92.75 106 LEU A O 1
ATOM 781 N N . PRO A 1 107 ? -4.409 -2.999 17.712 1.00 96.25 107 PRO A N 1
ATOM 782 C CA . PRO A 1 107 ? -5.595 -2.668 16.922 1.00 96.25 107 PRO A CA 1
ATOM 783 C C . PRO A 1 107 ? -5.712 -1.162 16.670 1.00 96.25 107 PRO A C 1
ATOM 785 O O . PRO A 1 107 ? -5.404 -0.380 17.572 1.00 96.25 107 PRO A O 1
ATOM 788 N N . LEU A 1 108 ? -6.123 -0.718 15.474 1.00 96.81 108 LEU A N 1
ATOM 789 C CA . LEU A 1 108 ? -6.142 0.712 15.108 1.00 96.81 108 LEU A CA 1
ATOM 790 C C . LEU A 1 108 ? -6.912 1.565 16.128 1.00 96.81 108 LEU A C 1
ATOM 792 O O . LEU A 1 108 ? -6.374 2.575 16.581 1.00 96.81 108 LEU A O 1
ATOM 796 N N . GLY A 1 109 ? -8.106 1.130 16.538 1.00 95.38 109 GLY A N 1
ATOM 797 C CA . GLY A 1 109 ? -8.970 1.896 17.440 1.00 95.38 109 GLY A CA 1
ATOM 798 C C . GLY A 1 109 ? -9.307 3.266 16.847 1.00 95.38 109 GLY A C 1
ATOM 799 O O . GLY A 1 109 ? -9.600 3.365 15.659 1.00 95.38 109 GLY A O 1
ATOM 800 N N . ASP A 1 110 ? -9.189 4.320 17.654 1.00 95.94 110 ASP A N 1
ATOM 801 C CA . ASP A 1 110 ? -9.453 5.707 17.237 1.00 95.94 110 ASP A CA 1
ATOM 802 C C . ASP A 1 110 ? -8.259 6.384 16.530 1.00 95.94 110 ASP A C 1
ATOM 804 O O . ASP A 1 110 ? -8.294 7.581 16.225 1.00 95.94 110 ASP A O 1
ATOM 808 N N . ARG A 1 111 ? -7.163 5.648 16.294 1.00 96.75 111 ARG A N 1
ATOM 809 C CA . ARG A 1 111 ? -5.955 6.198 15.668 1.00 96.75 111 ARG A CA 1
ATOM 810 C C . ARG A 1 111 ? -6.198 6.499 14.197 1.00 96.75 111 ARG A C 1
ATOM 812 O O . ARG A 1 111 ? -6.831 5.734 13.476 1.00 96.75 111 ARG A O 1
ATOM 819 N N . LYS A 1 112 ?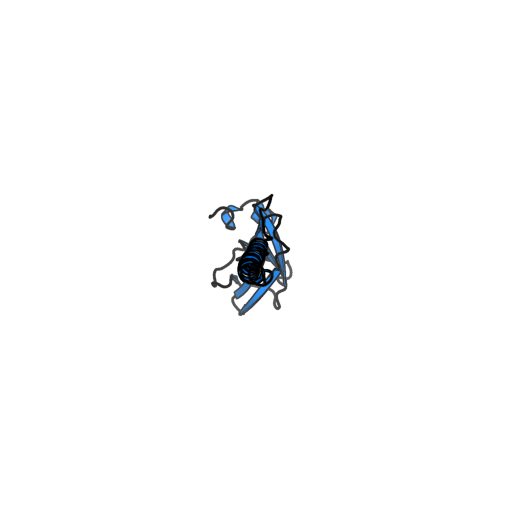 -5.604 7.590 13.723 1.00 97.12 112 LYS A N 1
ATOM 820 C CA . LYS A 1 112 ? -5.601 7.934 12.299 1.00 97.12 112 LYS A CA 1
ATOM 821 C C . LYS A 1 112 ? -4.491 7.191 11.567 1.00 97.12 112 LYS A C 1
ATOM 823 O O . LYS A 1 112 ? -3.435 6.934 12.138 1.00 97.12 112 LYS A O 1
ATOM 828 N N . VAL A 1 113 ? -4.700 6.903 10.291 1.00 97.31 113 VAL A N 1
ATOM 829 C CA . VAL A 1 113 ? -3.646 6.395 9.408 1.00 97.31 113 VAL A CA 1
ATOM 830 C C . VAL A 1 113 ? -3.064 7.569 8.625 1.00 97.31 113 VAL A C 1
ATOM 832 O O . VAL A 1 113 ? -3.818 8.374 8.075 1.00 97.31 113 VAL A O 1
ATOM 835 N N . SER A 1 114 ? -1.740 7.691 8.591 1.00 97.06 114 SER A N 1
ATOM 836 C CA . SER A 1 114 ? -1.040 8.749 7.860 1.00 97.06 114 SER A CA 1
ATOM 837 C C . SER A 1 114 ? 0.054 8.208 6.953 1.00 97.06 114 SER A C 1
ATOM 839 O O . SER A 1 114 ? 0.540 7.091 7.132 1.00 97.06 114 SER A O 1
ATOM 841 N N . ASP A 1 115 ? 0.472 9.032 6.001 1.00 94.38 115 ASP A N 1
ATOM 842 C CA . ASP A 1 115 ? 1.677 8.800 5.216 1.00 94.38 115 ASP A CA 1
ATOM 843 C C . ASP A 1 115 ? 2.928 9.398 5.886 1.00 94.38 115 ASP A C 1
ATOM 845 O O . ASP A 1 115 ? 2.860 10.024 6.949 1.00 94.38 115 ASP A O 1
ATOM 849 N N . ARG A 1 116 ? 4.080 9.247 5.222 1.00 90.81 116 ARG A N 1
ATOM 850 C CA . ARG A 1 116 ? 5.378 9.775 5.677 1.00 90.81 116 ARG A CA 1
ATOM 851 C C . ARG A 1 116 ? 5.453 11.304 5.760 1.00 90.81 116 ARG A C 1
ATOM 853 O O . ARG A 1 116 ? 6.319 11.842 6.443 1.00 90.81 116 ARG A O 1
ATOM 860 N N . SER A 1 117 ? 4.587 12.018 5.047 1.00 92.44 117 SER A N 1
ATOM 861 C CA . SER A 1 117 ? 4.481 13.477 5.151 1.00 92.44 117 SER A CA 1
ATOM 862 C C . SER A 1 117 ? 3.628 13.920 6.346 1.00 92.44 117 SER A C 1
ATOM 864 O O . SER A 1 117 ? 3.615 15.103 6.682 1.00 92.44 117 SER A O 1
ATOM 866 N N . GLY A 1 118 ? 2.935 12.981 7.001 1.00 92.88 118 GLY A N 1
ATOM 867 C CA . GLY A 1 118 ? 1.964 13.239 8.062 1.00 92.88 118 GLY A CA 1
ATOM 868 C C . GLY A 1 118 ? 0.553 13.517 7.539 1.00 92.88 118 GLY A C 1
ATOM 869 O O . GLY A 1 118 ? -0.349 13.799 8.332 1.00 92.88 118 GLY A O 1
ATOM 870 N N . ALA A 1 119 ? 0.328 13.428 6.224 1.00 94.50 119 ALA A N 1
ATOM 871 C CA . ALA A 1 119 ? -0.997 13.585 5.647 1.00 94.50 119 ALA A CA 1
ATOM 872 C C . ALA A 1 119 ? -1.875 12.390 6.031 1.00 94.50 119 ALA A C 1
ATOM 874 O O . ALA A 1 119 ? -1.442 11.239 5.991 1.00 94.50 119 ALA A O 1
ATOM 875 N N . THR A 1 120 ? -3.117 12.665 6.432 1.00 96.31 120 THR A N 1
ATOM 876 C CA . THR A 1 120 ? -4.074 11.609 6.780 1.00 96.31 120 THR A CA 1
ATOM 877 C C . THR A 1 120 ? -4.555 10.915 5.514 1.00 96.31 120 THR A C 1
ATOM 879 O O . THR A 1 120 ? -4.999 11.573 4.575 1.00 96.31 120 THR A O 1
ATOM 882 N N . ILE A 1 121 ? -4.506 9.588 5.522 1.00 95.38 121 ILE A N 1
ATOM 883 C CA . ILE A 1 121 ? -5.025 8.748 4.446 1.00 95.38 121 ILE A CA 1
ATOM 884 C C . ILE A 1 121 ? -6.518 8.516 4.719 1.00 95.38 121 ILE A C 1
ATOM 886 O O . ILE A 1 121 ? -6.882 8.254 5.869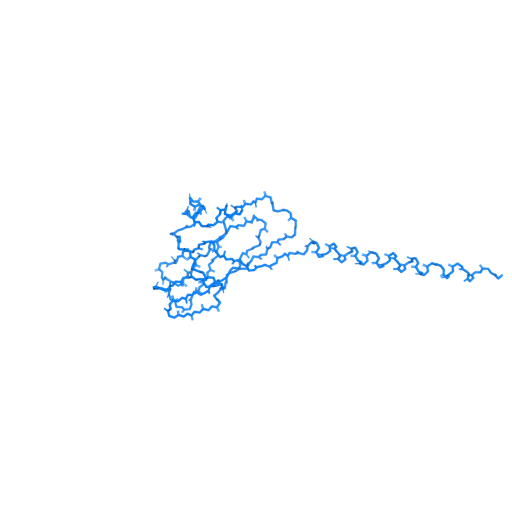 1.00 95.38 121 ILE A O 1
ATOM 890 N N . PRO A 1 122 ? -7.409 8.634 3.723 1.00 96.31 122 PRO A N 1
ATOM 891 C CA . PRO A 1 122 ? -8.834 8.411 3.932 1.00 96.31 122 PRO A CA 1
ATOM 892 C C . PRO A 1 122 ? -9.155 6.922 4.120 1.00 96.31 122 PRO A C 1
ATOM 894 O O . PRO A 1 122 ? -8.560 6.047 3.489 1.00 96.31 122 PRO A O 1
ATOM 897 N N . ALA A 1 123 ? -10.139 6.641 4.974 1.00 96.19 123 ALA A N 1
ATOM 898 C CA . ALA A 1 123 ? -10.713 5.306 5.084 1.00 96.19 123 ALA A CA 1
ATOM 899 C C . ALA A 1 123 ? -11.660 5.033 3.902 1.00 96.19 123 ALA A C 1
ATOM 901 O O . ALA A 1 123 ? -12.392 5.920 3.458 1.00 96.19 123 ALA A O 1
ATOM 902 N N . ALA A 1 124 ? -11.672 3.791 3.432 1.00 94.94 124 ALA A N 1
ATOM 903 C CA . ALA A 1 124 ? -12.625 3.247 2.479 1.00 94.94 124 ALA A CA 1
ATOM 904 C C . ALA A 1 124 ? -13.246 1.972 3.077 1.00 94.94 124 ALA A C 1
ATOM 906 O O . ALA A 1 124 ? -12.516 1.142 3.624 1.00 94.94 124 ALA A O 1
ATOM 907 N N . PRO A 1 125 ? -14.569 1.763 2.972 1.00 90.62 125 PRO A N 1
ATOM 908 C CA . PRO A 1 125 ? -15.225 0.570 3.503 1.00 90.62 125 PRO A CA 1
ATOM 909 C C . PRO A 1 125 ? -14.742 -0.724 2.840 1.00 90.62 125 PRO A C 1
ATOM 911 O O . PRO A 1 125 ? -14.750 -1.782 3.461 1.00 90.62 125 PRO A O 1
ATOM 914 N N . SER A 1 126 ? -14.372 -0.661 1.557 1.00 93.69 126 SER A N 1
ATOM 915 C CA . SER A 1 126 ? -13.894 -1.813 0.792 1.00 93.69 126 SER A CA 1
ATOM 916 C C . SER A 1 126 ? -13.216 -1.382 -0.508 1.00 93.69 126 SER A C 1
ATOM 918 O O . SER A 1 126 ? -13.386 -0.253 -0.969 1.00 93.69 126 SER A O 1
ATOM 920 N N . ALA A 1 127 ? -12.542 -2.322 -1.169 1.00 91.44 127 ALA A N 1
ATOM 921 C CA . ALA A 1 127 ? -12.031 -2.121 -2.523 1.00 91.44 127 ALA A CA 1
ATOM 922 C C . ALA A 1 127 ? -13.131 -1.750 -3.536 1.00 91.44 127 ALA A C 1
ATOM 924 O O . ALA A 1 127 ? -12.880 -0.974 -4.453 1.00 91.44 127 ALA A O 1
ATOM 925 N N . ALA A 1 128 ? -14.349 -2.280 -3.370 1.00 93.94 128 ALA A N 1
ATOM 926 C CA . ALA A 1 128 ? -15.469 -1.962 -4.254 1.00 93.94 128 ALA A CA 1
ATOM 927 C C . ALA A 1 128 ? -15.854 -0.479 -4.171 1.00 93.94 128 ALA A C 1
ATOM 929 O O . ALA A 1 128 ? -16.178 0.122 -5.190 1.00 93.94 128 ALA A O 1
ATOM 930 N N . ASP A 1 129 ? -15.758 0.116 -2.981 1.00 94.25 129 ASP A N 1
ATOM 931 C CA . ASP A 1 129 ? -16.021 1.541 -2.798 1.00 94.25 129 ASP A CA 1
ATOM 932 C C . ASP A 1 129 ? -14.939 2.409 -3.455 1.00 94.25 129 ASP A C 1
ATOM 934 O O . ASP A 1 129 ? -15.253 3.371 -4.153 1.00 94.25 129 ASP A O 1
ATOM 938 N N . VAL A 1 130 ? -13.669 2.001 -3.343 1.00 92.94 130 VAL A N 1
ATOM 939 C CA . VAL A 1 130 ? -12.557 2.677 -4.031 1.00 92.94 130 VAL A CA 1
ATOM 940 C C . VAL A 1 130 ? -12.741 2.650 -5.550 1.00 92.94 130 VAL A C 1
ATOM 942 O O . VAL A 1 130 ? -12.516 3.658 -6.218 1.00 92.94 130 VAL A O 1
ATOM 945 N N . LEU A 1 131 ? -13.184 1.515 -6.101 1.00 92.19 131 LEU A N 1
ATOM 946 C CA . LEU A 1 131 ? -13.480 1.374 -7.530 1.00 92.19 131 LEU A CA 1
ATOM 947 C C . LEU A 1 131 ? -14.708 2.186 -7.966 1.00 92.19 131 LEU A C 1
ATOM 949 O O . LEU A 1 131 ? -14.729 2.688 -9.088 1.00 92.19 131 LEU A O 1
ATOM 953 N N . ALA A 1 132 ? -15.726 2.300 -7.110 1.00 94.12 132 ALA A N 1
ATOM 954 C CA . ALA A 1 132 ? -16.946 3.051 -7.399 1.00 94.12 132 ALA A CA 1
ATOM 955 C C . ALA A 1 132 ? -16.735 4.573 -7.330 1.00 94.12 132 ALA A C 1
ATOM 957 O O . ALA A 1 132 ? -17.370 5.314 -8.080 1.00 94.12 132 ALA A O 1
ATOM 958 N N . HIS A 1 133 ? -15.816 5.037 -6.475 1.00 93.06 133 HIS A N 1
ATOM 959 C CA . HIS A 1 133 ? -15.565 6.457 -6.213 1.00 93.06 133 HIS A CA 1
ATOM 960 C C . HIS A 1 133 ? -14.089 6.853 -6.410 1.00 93.06 133 HIS A C 1
ATOM 962 O O . HIS A 1 133 ? -13.473 7.450 -5.524 1.00 93.06 133 HIS A O 1
ATOM 968 N N . PRO A 1 134 ? -13.490 6.582 -7.581 1.00 88.12 134 PRO A N 1
ATOM 969 C CA . PRO A 1 134 ? -12.042 6.669 -7.770 1.00 88.12 134 PRO A CA 1
ATOM 970 C C . PRO A 1 134 ? -11.486 8.089 -7.543 1.00 88.12 134 PRO A C 1
ATOM 972 O O . PRO A 1 134 ? -10.411 8.252 -6.964 1.00 88.12 134 PRO A O 1
ATOM 975 N N . SER A 1 135 ? -12.244 9.133 -7.894 1.00 88.81 135 SER A N 1
ATOM 976 C CA . SER A 1 135 ? -11.846 10.533 -7.687 1.00 88.81 135 SER A CA 1
ATOM 977 C C . SER A 1 135 ? -11.775 10.950 -6.214 1.00 88.81 135 SER A C 1
ATOM 979 O O . SER A 1 135 ? -11.060 11.892 -5.885 1.00 88.81 135 SER A O 1
ATOM 981 N N . GLN A 1 136 ? -12.500 10.271 -5.319 1.00 89.12 136 GLN A N 1
ATOM 982 C CA . GLN A 1 136 ? -12.421 10.528 -3.874 1.00 89.12 136 GLN A CA 1
ATOM 983 C C . GLN A 1 136 ? -11.117 9.993 -3.273 1.00 89.12 136 GLN A C 1
ATOM 985 O O . GLN A 1 136 ? -10.660 10.484 -2.244 1.00 89.12 136 GLN A O 1
ATOM 990 N N . TYR A 1 137 ? -10.497 9.026 -3.951 1.00 88.19 137 TYR A N 1
ATOM 991 C CA . TYR A 1 137 ? -9.299 8.317 -3.514 1.00 88.19 137 TYR A CA 1
ATOM 992 C C . TYR A 1 137 ? -8.106 8.602 -4.435 1.00 88.19 137 TYR A C 1
ATOM 994 O O . TYR A 1 137 ? -7.280 7.734 -4.703 1.00 88.19 137 TYR A O 1
ATOM 1002 N N . GLY A 1 138 ? -8.024 9.827 -4.962 1.00 79.31 138 GLY A N 1
ATOM 1003 C CA . GLY A 1 138 ? -6.842 10.322 -5.675 1.00 79.31 138 GLY A CA 1
ATOM 1004 C C . GLY A 1 138 ? -6.593 9.709 -7.056 1.00 79.31 138 GLY A C 1
ATOM 1005 O O . GLY A 1 138 ? -5.539 9.946 -7.647 1.00 79.31 138 GLY A O 1
ATOM 1006 N N . PHE A 1 139 ? -7.535 8.943 -7.610 1.00 76.00 139 PHE A N 1
ATOM 1007 C CA . PHE A 1 139 ? -7.435 8.506 -8.997 1.00 76.00 139 PHE A CA 1
ATOM 1008 C C . PHE A 1 139 ? -7.882 9.629 -9.941 1.00 76.00 139 PHE A C 1
ATOM 1010 O O . PHE A 1 139 ? -9.020 10.096 -9.875 1.00 76.00 139 PHE A O 1
ATOM 1017 N N . GLY A 1 140 ? -6.987 10.043 -10.842 1.00 58.97 140 GLY A N 1
ATOM 1018 C CA . GLY A 1 140 ? -7.268 11.051 -11.871 1.00 58.97 140 GLY A CA 1
ATOM 1019 C C . GLY A 1 140 ? -6.996 12.507 -11.476 1.00 58.97 140 GLY A C 1
ATOM 1020 O O . GLY A 1 140 ? -7.301 13.396 -12.260 1.00 58.97 140 GLY A O 1
ATOM 1021 N N . SER A 1 141 ? -6.403 12.777 -10.310 1.00 54.94 141 SER A N 1
ATOM 102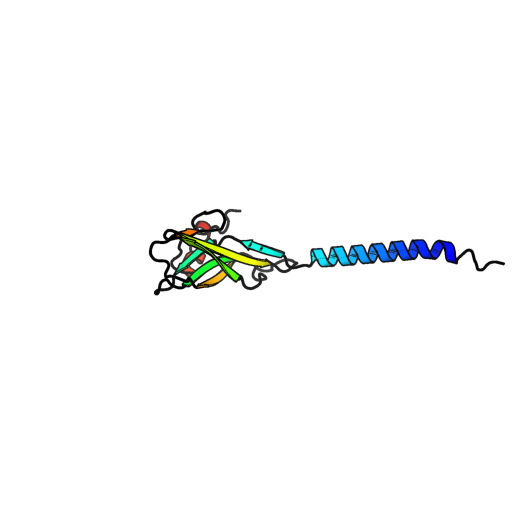2 C CA . SER A 1 141 ? -6.002 14.132 -9.887 1.00 54.94 141 SER A CA 1
ATOM 1023 C C . SER A 1 141 ? -4.619 14.570 -10.408 1.00 54.94 141 SER A C 1
ATOM 1025 O O . SER A 1 141 ? -3.930 15.339 -9.740 1.00 54.94 141 SER A O 1
ATOM 1027 N N . GLY A 1 142 ? -4.198 14.052 -11.569 1.00 45.53 142 GLY A N 1
ATOM 1028 C CA . GLY A 1 142 ? -2.907 14.337 -12.212 1.00 45.53 142 GLY A CA 1
ATOM 1029 C C . GLY A 1 142 ? -3.035 15.154 -13.487 1.00 45.53 142 GLY A C 1
ATOM 1030 O O . GLY A 1 142 ? -4.045 14.964 -14.199 1.00 45.53 142 GLY A O 1
#

pLDDT: mean 86.93, std 12.49, range [45.53, 97.31]

Sequence (142 aa):
MEARTARRVAIPVALVVALALALGAWAFWHARSPRTSWVVPAAYSISADGGTLTLYDWGGACDKPLSAQVLGQSPAMVEVALRRTVPAGSCTAMAVLHQVDVTLSLPLGDRKVSDRSGATIPAAPSAADVLAHPSQYGFGSG